Protein AF-A0A6P1IC47-F1 (afdb_monomer_lite)

Sequence (72 aa):
MTYGFDPLGPSMANDIPVDAAVLLRSVAPDLTDDERLDILRRTAISAGSPLDRADSDGGWVRIDLVAASAAA

Secondary structure (DSSP, 8-state):
--TTPPP--S----PPPGGGGGGGTTT-TTS-HHHHHHHHHHTSPPS--TT---STTTTGGG--HHHHHHH-

Radius of gyration: 12.47 Å; chains: 1; bounding box: 29×19×34 Å

pLDDT: mean 89.49, std 9.65, range [61.84, 98.56]

Structure (mmCIF, N/CA/C/O backbone):
data_AF-A0A6P1IC47-F1
#
_entry.id   AF-A0A6P1IC47-F1
#
loop_
_atom_site.group_PDB
_atom_site.id
_atom_site.type_symbol
_atom_site.label_atom_id
_atom_site.label_alt_id
_atom_site.label_comp_id
_atom_site.label_asym_id
_atom_site.label_entity_id
_atom_site.label_seq_id
_atom_site.pdbx_PDB_ins_code
_atom_site.Cartn_x
_atom_site.Cartn_y
_atom_site.Cartn_z
_atom_site.occupancy
_atom_site.B_iso_or_equiv
_atom_site.auth_seq_id
_atom_site.auth_comp_id
_atom_site.auth_asym_id
_atom_site.auth_atom_id
_atom_site.pdbx_PDB_model_num
ATOM 1 N N . MET A 1 1 ? -1.528 -5.010 -11.023 1.00 70.00 1 MET A N 1
ATOM 2 C CA . MET A 1 1 ? -1.583 -5.990 -12.131 1.00 70.00 1 MET A CA 1
ATOM 3 C C . MET A 1 1 ? -0.371 -5.810 -13.038 1.00 70.00 1 MET A C 1
ATOM 5 O O . MET A 1 1 ? 0.072 -4.679 -13.189 1.00 70.00 1 MET A O 1
ATOM 9 N N . THR A 1 2 ? 0.148 -6.882 -13.643 1.00 77.75 2 THR A N 1
ATOM 10 C CA . THR A 1 2 ? 1.293 -6.834 -14.582 1.00 77.75 2 THR A CA 1
ATOM 11 C C . THR A 1 2 ? 0.880 -6.901 -16.055 1.00 77.75 2 THR A C 1
ATOM 13 O O . THR A 1 2 ? 1.730 -6.764 -16.922 1.00 77.75 2 THR A O 1
ATOM 16 N N . TYR A 1 3 ? -0.410 -7.110 -16.351 1.00 82.06 3 TYR A N 1
ATOM 17 C CA . TYR A 1 3 ? -0.977 -7.200 -17.710 1.00 82.06 3 TYR A CA 1
ATOM 18 C C . TYR A 1 3 ? -0.28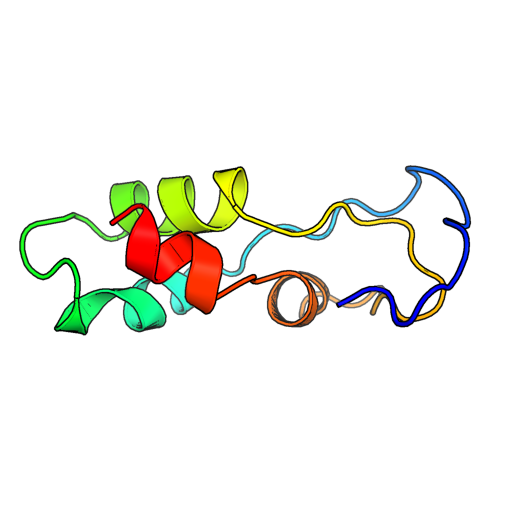3 -8.215 -18.641 1.00 82.06 3 TYR A C 1
ATOM 20 O O . TYR A 1 3 ? -0.389 -8.110 -19.858 1.00 82.06 3 TYR A O 1
ATOM 28 N N . GLY A 1 4 ? 0.405 -9.209 -18.070 1.00 83.81 4 GLY A N 1
ATOM 29 C CA . GLY A 1 4 ? 1.149 -10.217 -18.827 1.00 83.81 4 GLY A CA 1
ATOM 30 C C . GLY A 1 4 ? 2.521 -9.760 -19.333 1.00 83.81 4 GLY A C 1
ATOM 31 O O . GLY A 1 4 ? 3.119 -10.475 -20.127 1.00 83.81 4 GLY A O 1
ATOM 32 N N . PHE A 1 5 ? 3.025 -8.601 -18.896 1.00 83.94 5 PHE A N 1
ATOM 33 C CA . PHE A 1 5 ? 4.379 -8.157 -19.221 1.00 83.94 5 PHE A CA 1
ATOM 34 C C . PHE A 1 5 ? 5.439 -8.886 -18.388 1.00 83.94 5 PHE A C 1
ATOM 36 O O . PHE A 1 5 ? 5.267 -9.068 -17.179 1.00 83.94 5 PHE A O 1
ATOM 43 N N . ASP A 1 6 ? 6.556 -9.229 -19.032 1.00 83.88 6 ASP A N 1
ATOM 44 C CA . ASP A 1 6 ? 7.731 -9.775 -18.355 1.00 83.88 6 ASP A CA 1
ATOM 45 C C . ASP A 1 6 ? 8.443 -8.697 -17.516 1.00 83.88 6 ASP A C 1
ATOM 47 O O . ASP A 1 6 ? 8.520 -7.537 -17.939 1.00 83.88 6 ASP A O 1
ATOM 51 N N . PRO A 1 7 ? 8.997 -9.050 -16.342 1.00 81.06 7 PRO A N 1
ATOM 52 C CA . PRO A 1 7 ? 9.764 -8.114 -15.532 1.00 81.06 7 PRO A CA 1
ATOM 53 C C . PRO A 1 7 ? 11.052 -7.650 -16.228 1.00 81.06 7 PRO A C 1
ATOM 55 O O . PRO A 1 7 ? 11.796 -8.448 -16.795 1.00 81.06 7 PRO A O 1
ATOM 58 N N . LEU A 1 8 ? 11.368 -6.362 -16.096 1.00 79.25 8 LEU A N 1
ATOM 59 C CA . LEU A 1 8 ? 12.634 -5.753 -16.511 1.00 79.25 8 LEU A CA 1
ATOM 60 C C . LEU A 1 8 ? 13.799 -6.087 -15.556 1.00 79.25 8 LEU A C 1
ATOM 62 O O . LEU A 1 8 ? 14.959 -5.905 -15.922 1.00 79.25 8 LEU A O 1
ATOM 66 N N . GLY A 1 9 ? 13.503 -6.579 -14.347 1.00 67.44 9 GLY A N 1
ATOM 67 C CA . GLY A 1 9 ? 14.477 -6.960 -13.315 1.00 67.44 9 GLY A CA 1
ATOM 68 C C . GLY A 1 9 ? 14.217 -6.286 -11.956 1.00 67.44 9 GLY A C 1
ATOM 69 O O . GLY A 1 9 ? 13.422 -5.352 -11.875 1.00 67.44 9 GLY A O 1
ATOM 70 N N . PRO A 1 10 ? 14.881 -6.728 -10.869 1.00 65.19 10 PRO A N 1
ATOM 71 C CA . PRO A 1 10 ? 14.602 -6.298 -9.488 1.00 65.19 10 PRO A CA 1
ATOM 72 C C . PRO A 1 10 ? 15.125 -4.889 -9.138 1.00 65.19 10 PRO A C 1
ATOM 74 O O . PRO A 1 10 ? 15.289 -4.562 -7.967 1.00 65.19 10 PRO A O 1
ATOM 77 N N . SER A 1 11 ? 15.433 -4.048 -10.128 1.00 61.84 11 SER A N 1
ATOM 78 C CA . SER A 1 11 ? 16.103 -2.756 -9.923 1.00 61.84 11 SER A CA 1
ATOM 79 C C . SER A 1 11 ? 15.202 -1.649 -9.366 1.00 61.84 11 SER A C 1
ATOM 81 O O . SER A 1 11 ? 15.692 -0.551 -9.112 1.00 61.84 11 SER A O 1
ATOM 83 N N . MET A 1 12 ? 13.911 -1.916 -9.153 1.00 65.25 12 MET A N 1
ATOM 84 C CA . MET A 1 12 ? 12.969 -0.947 -8.596 1.00 65.25 12 MET A CA 1
ATOM 85 C C . MET A 1 12 ? 12.460 -1.435 -7.245 1.00 65.25 12 MET A C 1
ATOM 87 O O . MET A 1 12 ? 11.789 -2.458 -7.152 1.00 65.25 12 MET A O 1
ATOM 91 N N . ALA A 1 13 ? 12.789 -0.694 -6.192 1.00 65.94 13 ALA A N 1
ATOM 92 C CA . ALA A 1 13 ? 12.175 -0.850 -4.884 1.00 65.94 13 ALA A CA 1
ATOM 93 C C . ALA A 1 13 ? 11.079 0.215 -4.757 1.00 65.94 13 ALA A C 1
ATOM 95 O O . ALA A 1 13 ? 11.361 1.361 -4.417 1.00 65.94 13 ALA A O 1
ATOM 96 N N . ASN A 1 14 ? 9.839 -0.160 -5.070 1.00 76.69 14 ASN A N 1
ATOM 97 C CA . ASN A 1 14 ? 8.677 0.694 -4.839 1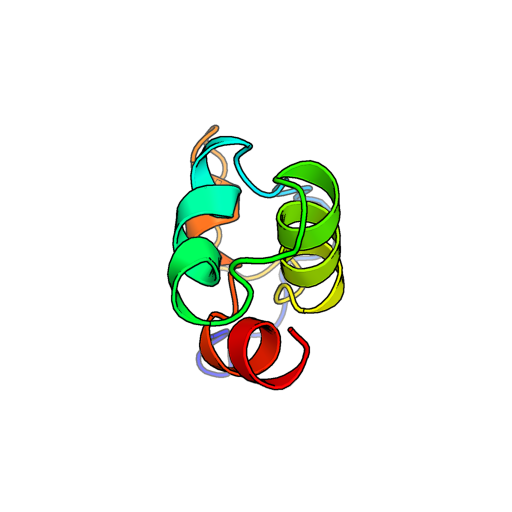.00 76.69 14 ASN A CA 1
ATOM 98 C C . ASN A 1 14 ? 8.125 0.370 -3.449 1.00 76.69 14 ASN A C 1
ATOM 100 O O . ASN A 1 14 ? 7.541 -0.696 -3.259 1.00 76.69 14 ASN A O 1
ATOM 104 N N . ASP A 1 15 ? 8.341 1.263 -2.485 1.00 87.38 15 ASP A N 1
ATOM 105 C CA . ASP A 1 15 ? 7.826 1.092 -1.123 1.00 87.38 15 ASP A CA 1
ATOM 106 C C . ASP A 1 15 ? 6.368 1.552 -1.023 1.00 87.38 15 ASP A C 1
ATOM 108 O O . ASP A 1 15 ? 5.949 2.483 -1.714 1.00 87.38 15 ASP A O 1
ATOM 112 N N . ILE A 1 16 ? 5.591 0.898 -0.161 1.00 93.00 16 ILE A N 1
ATOM 113 C CA . ILE A 1 16 ? 4.191 1.254 0.068 1.00 93.00 16 ILE A CA 1
ATOM 114 C C . ILE A 1 16 ? 4.130 2.607 0.794 1.00 93.00 16 ILE A C 1
ATOM 116 O O . ILE A 1 16 ? 4.727 2.744 1.864 1.00 93.00 16 ILE A O 1
ATOM 120 N N . PRO A 1 17 ? 3.391 3.600 0.263 1.00 94.25 17 PRO A N 1
ATOM 121 C CA . PRO A 1 17 ? 3.257 4.907 0.897 1.00 94.25 17 PRO A CA 1
ATOM 122 C C . PRO A 1 17 ? 2.628 4.784 2.284 1.00 94.25 17 PRO A C 1
ATOM 124 O O . PRO A 1 17 ? 1.653 4.055 2.455 1.00 94.25 17 PRO A O 1
ATOM 127 N N . VAL A 1 18 ? 3.136 5.533 3.264 1.00 95.06 18 VAL A N 1
ATOM 128 C CA . VAL A 1 18 ? 2.620 5.503 4.647 1.00 95.06 18 VAL A CA 1
ATOM 129 C C . VAL A 1 18 ? 1.126 5.846 4.720 1.00 95.06 18 VAL A C 1
ATOM 131 O O . VAL A 1 18 ? 0.373 5.214 5.457 1.00 95.06 18 VAL A O 1
ATOM 134 N N . ASP A 1 19 ? 0.667 6.763 3.866 1.00 96.56 19 ASP A N 1
ATOM 135 C CA . ASP A 1 19 ? -0.737 7.178 3.798 1.00 96.56 19 ASP A CA 1
ATOM 136 C C . ASP A 1 19 ? -1.669 6.063 3.287 1.00 96.56 19 ASP A C 1
ATOM 138 O O . ASP A 1 19 ? -2.887 6.144 3.456 1.00 96.56 19 ASP A O 1
ATOM 142 N N . ALA A 1 20 ? -1.130 4.992 2.690 1.00 97.56 20 ALA A N 1
ATOM 143 C CA . ALA A 1 20 ? -1.921 3.877 2.174 1.00 97.56 20 ALA A CA 1
ATOM 144 C C . ALA A 1 20 ? -2.607 3.060 3.280 1.00 97.56 20 ALA A C 1
ATOM 146 O O . ALA A 1 20 ? -3.578 2.361 2.987 1.00 97.56 20 ALA A O 1
ATOM 147 N N . ALA A 1 21 ? -2.178 3.189 4.544 1.00 97.81 21 ALA A N 1
ATOM 148 C CA . ALA A 1 21 ? -2.830 2.552 5.693 1.00 97.81 21 ALA A CA 1
ATOM 149 C C . ALA A 1 21 ? -4.348 2.812 5.726 1.00 97.81 21 ALA A C 1
ATOM 151 O O . ALA A 1 21 ? -5.134 1.932 6.086 1.00 97.81 21 ALA A O 1
ATOM 152 N N . VAL A 1 22 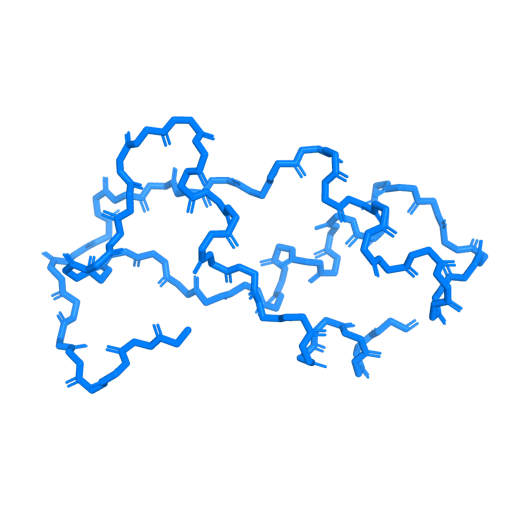? -4.778 4.000 5.279 1.00 98.06 22 VAL A N 1
ATOM 153 C CA . VAL A 1 22 ? -6.190 4.404 5.258 1.00 98.06 22 VAL A CA 1
ATOM 154 C C . VAL A 1 22 ? -7.066 3.494 4.391 1.00 98.06 22 VAL A C 1
ATOM 156 O O . VAL A 1 22 ? -8.258 3.358 4.670 1.00 98.06 22 VAL A O 1
ATOM 159 N N . LEU A 1 23 ? -6.494 2.840 3.373 1.00 98.00 23 LEU A N 1
ATOM 160 C CA . LEU A 1 23 ? -7.233 1.981 2.445 1.00 98.00 23 LEU A CA 1
ATOM 161 C C . LEU A 1 23 ? -7.858 0.765 3.138 1.00 98.00 23 LEU A C 1
ATOM 163 O O . LEU A 1 23 ? -8.916 0.310 2.711 1.00 98.00 23 LEU A O 1
ATOM 167 N N . LEU A 1 24 ? -7.238 0.265 4.214 1.00 98.31 24 LEU A N 1
ATOM 168 C CA . LEU A 1 24 ? -7.735 -0.892 4.970 1.00 98.31 24 LEU A CA 1
ATOM 169 C C . LEU A 1 24 ? -8.560 -0.505 6.205 1.00 98.31 24 LEU A C 1
ATOM 171 O O . LEU A 1 24 ? -9.029 -1.374 6.937 1.00 98.31 24 LEU A O 1
ATOM 175 N N . ARG A 1 25 ? -8.780 0.791 6.452 1.00 98.00 25 ARG A N 1
ATOM 176 C CA . ARG A 1 25 ? -9.406 1.261 7.696 1.00 98.00 25 ARG A CA 1
ATOM 177 C C . ARG A 1 25 ? -10.835 0.754 7.907 1.00 98.00 25 ARG A C 1
ATOM 179 O O . ARG A 1 25 ? -11.233 0.544 9.047 1.00 98.00 25 ARG A O 1
ATOM 186 N N . SER A 1 26 ? -11.616 0.587 6.841 1.00 97.38 26 SER A N 1
ATOM 187 C CA . SER A 1 26 ? -12.999 0.101 6.942 1.00 97.38 26 SER A CA 1
ATOM 188 C C . SER A 1 26 ? -13.102 -1.414 7.117 1.00 97.38 26 SER A C 1
ATOM 190 O O . SER A 1 26 ? -14.069 -1.874 7.715 1.00 97.38 26 SER A O 1
ATOM 192 N N . VAL A 1 27 ? -12.134 -2.175 6.596 1.00 97.06 27 VAL A N 1
ATOM 193 C CA . VAL A 1 27 ? -12.133 -3.648 6.630 1.00 97.06 27 VAL A CA 1
ATOM 194 C C . VAL A 1 27 ? -11.420 -4.198 7.861 1.00 97.06 27 VAL A C 1
ATOM 196 O O . VAL A 1 27 ? -11.862 -5.197 8.413 1.00 97.06 27 VAL A O 1
ATOM 199 N N . ALA A 1 28 ? -10.396 -3.496 8.348 1.00 97.44 28 ALA A N 1
ATOM 200 C CA . ALA A 1 28 ? -9.637 -3.855 9.538 1.00 97.44 28 ALA A CA 1
ATOM 201 C C . ALA A 1 28 ? -9.563 -2.667 10.516 1.00 97.44 28 ALA A C 1
ATOM 203 O O . ALA A 1 28 ? -8.500 -2.052 10.682 1.00 97.44 28 ALA A O 1
ATOM 204 N N . PRO A 1 29 ? -10.695 -2.280 11.138 1.00 97.88 29 PRO A N 1
ATOM 205 C CA . PRO A 1 29 ? -10.779 -1.093 11.991 1.00 97.88 29 PRO A CA 1
ATOM 206 C C . PRO A 1 29 ? -9.926 -1.195 13.262 1.00 97.88 29 PRO A C 1
ATOM 208 O O . PRO A 1 29 ? -9.438 -0.167 13.729 1.00 97.88 29 PRO A O 1
ATOM 211 N N . ASP A 1 30 ? -9.704 -2.411 13.765 1.00 98.12 30 ASP A N 1
ATOM 212 C CA . ASP A 1 30 ? -8.987 -2.670 15.020 1.00 98.12 30 ASP A CA 1
ATOM 213 C C . ASP A 1 30 ? -7.458 -2.709 14.860 1.00 98.12 30 ASP A C 1
ATOM 215 O O . ASP A 1 30 ? -6.737 -2.674 15.856 1.00 98.12 30 ASP A O 1
ATOM 219 N N . LEU A 1 31 ? -6.957 -2.750 13.620 1.00 98.25 31 LEU A N 1
ATOM 220 C CA . LEU A 1 31 ? -5.525 -2.723 13.332 1.00 98.25 31 LEU A CA 1
ATOM 221 C C . LEU A 1 31 ? -4.961 -1.301 13.379 1.00 98.25 31 LEU A C 1
ATOM 223 O O . LEU A 1 31 ? -5.595 -0.332 12.938 1.00 98.25 31 LEU A O 1
ATOM 227 N N . THR A 1 32 ? -3.728 -1.196 13.863 1.00 98.44 32 THR A N 1
ATOM 228 C CA . THR A 1 32 ? -2.902 0.009 13.759 1.00 98.44 32 THR A CA 1
ATOM 229 C C . THR A 1 32 ? -2.513 0.284 12.306 1.00 98.44 32 THR A C 1
ATOM 231 O O . THR A 1 32 ? -2.565 -0.595 11.442 1.00 98.44 32 THR A O 1
ATOM 234 N N . ASP A 1 33 ? -2.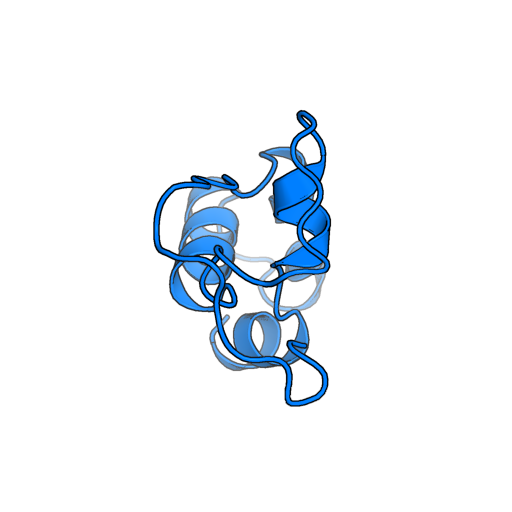095 1.515 12.013 1.00 98.31 33 ASP A N 1
ATOM 235 C CA . ASP A 1 33 ? -1.651 1.867 10.662 1.00 98.31 33 ASP A CA 1
ATOM 236 C C . ASP A 1 33 ? -0.405 1.069 10.240 1.00 98.31 33 ASP A C 1
ATOM 238 O O . ASP A 1 33 ? -0.310 0.666 9.081 1.00 98.31 33 ASP A O 1
ATOM 242 N N . ASP A 1 34 ? 0.491 0.744 11.177 1.00 98.25 34 ASP A N 1
ATOM 243 C CA . ASP A 1 34 ? 1.668 -0.092 10.911 1.00 98.25 34 ASP A CA 1
ATOM 244 C C . ASP A 1 34 ? 1.285 -1.527 10.523 1.00 98.25 34 ASP A C 1
ATOM 246 O O . ASP A 1 34 ? 1.843 -2.076 9.570 1.00 98.25 34 ASP A O 1
ATOM 250 N N . GLU A 1 35 ? 0.302 -2.121 11.203 1.00 98.44 35 GLU A N 1
ATOM 251 C CA . GLU A 1 35 ? -0.214 -3.456 10.868 1.00 98.44 35 GLU A CA 1
ATOM 252 C C . GLU A 1 35 ? -0.906 -3.461 9.498 1.00 98.44 35 GLU A C 1
ATOM 254 O O . GLU A 1 35 ? -0.689 -4.367 8.691 1.00 98.44 35 GLU A O 1
ATOM 259 N N . ARG A 1 36 ? -1.678 -2.414 9.176 1.00 98.56 36 ARG A N 1
ATOM 260 C CA . ARG A 1 36 ? -2.290 -2.262 7.843 1.00 98.56 36 ARG A CA 1
ATOM 261 C C . ARG A 1 36 ? -1.236 -2.107 6.748 1.00 98.56 36 ARG A C 1
ATOM 263 O O . ARG A 1 36 ? -1.367 -2.710 5.683 1.00 98.56 36 ARG A O 1
ATOM 270 N N . LEU A 1 37 ? -0.185 -1.324 6.991 1.00 97.94 37 LEU A N 1
ATOM 271 C CA . LEU A 1 37 ? 0.921 -1.163 6.043 1.00 97.94 37 LEU A CA 1
ATOM 272 C C . LEU A 1 37 ? 1.697 -2.463 5.846 1.00 97.94 37 LEU 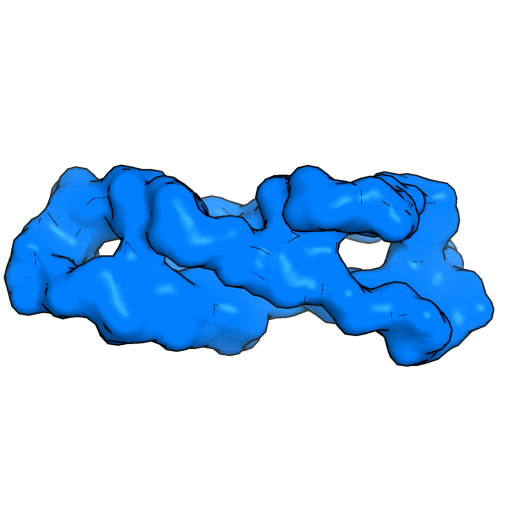A C 1
ATOM 274 O O . LEU A 1 37 ? 2.115 -2.765 4.731 1.00 97.94 37 LEU A O 1
ATOM 278 N N . ASP A 1 38 ? 1.892 -3.240 6.903 1.00 97.62 38 ASP A N 1
ATOM 279 C CA . ASP A 1 38 ? 2.539 -4.543 6.823 1.00 97.62 38 ASP A CA 1
ATOM 280 C C . ASP A 1 38 ? 1.728 -5.539 5.974 1.00 97.62 38 ASP A C 1
ATOM 282 O O . ASP A 1 38 ? 2.305 -6.191 5.098 1.00 97.62 38 ASP A O 1
ATOM 286 N N . ILE A 1 39 ? 0.397 -5.570 6.117 1.00 97.81 39 ILE A N 1
ATOM 287 C CA . ILE A 1 39 ? -0.482 -6.335 5.214 1.00 97.81 39 ILE A CA 1
ATOM 288 C C . ILE A 1 39 ? -0.291 -5.871 3.766 1.00 97.81 39 ILE A C 1
ATOM 290 O O . ILE A 1 39 ? 0.014 -6.691 2.900 1.00 97.81 39 ILE A O 1
ATOM 294 N N . LEU A 1 40 ? -0.384 -4.560 3.509 1.00 97.25 40 LEU A N 1
ATOM 295 C CA . LEU A 1 40 ? -0.222 -3.995 2.163 1.00 97.25 40 LEU A CA 1
ATOM 296 C C . LEU A 1 40 ? 1.133 -4.348 1.534 1.00 97.25 40 LEU A C 1
ATOM 298 O O . LEU A 1 40 ? 1.184 -4.659 0.346 1.00 97.25 40 LEU A O 1
ATOM 302 N N . ARG A 1 41 ? 2.227 -4.328 2.308 1.00 95.12 41 ARG A N 1
ATOM 303 C CA . ARG A 1 41 ? 3.571 -4.698 1.829 1.00 95.12 41 ARG A CA 1
ATOM 304 C C . ARG A 1 41 ? 3.668 -6.180 1.481 1.00 95.12 41 ARG A C 1
ATOM 306 O O . ARG A 1 41 ? 4.258 -6.522 0.460 1.00 95.12 41 ARG A O 1
ATOM 313 N N . ARG A 1 42 ? 3.095 -7.060 2.306 1.00 95.62 42 ARG A N 1
ATOM 314 C CA . ARG A 1 42 ? 3.145 -8.519 2.099 1.00 95.62 42 ARG A CA 1
ATOM 315 C C . ARG A 1 42 ? 2.299 -8.976 0.916 1.00 95.62 42 ARG A C 1
ATOM 317 O O . ARG A 1 42 ? 2.642 -9.973 0.286 1.00 95.62 42 ARG A O 1
ATOM 324 N N . THR A 1 43 ? 1.213 -8.266 0.619 1.00 96.00 43 THR A N 1
ATOM 325 C CA . THR A 1 43 ? 0.323 -8.575 -0.510 1.00 96.00 43 THR A CA 1
ATOM 326 C C . THR A 1 43 ? 0.634 -7.762 -1.766 1.00 96.00 43 THR A C 1
ATOM 328 O O . THR A 1 43 ? -0.044 -7.929 -2.778 1.00 96.00 43 THR A O 1
ATOM 331 N N . ALA A 1 44 ? 1.625 -6.869 -1.723 1.00 92.62 44 ALA A N 1
ATOM 332 C CA . ALA A 1 44 ? 1.995 -6.047 -2.863 1.00 92.62 44 ALA A CA 1
ATOM 333 C C . ALA A 1 44 ? 2.485 -6.901 -4.035 1.00 92.62 44 ALA A C 1
ATOM 335 O O . ALA A 1 44 ? 3.187 -7.904 -3.881 1.00 92.62 44 ALA A O 1
ATOM 336 N N . ILE A 1 45 ? 2.163 -6.450 -5.241 1.00 89.69 45 ILE A N 1
ATOM 337 C CA . IL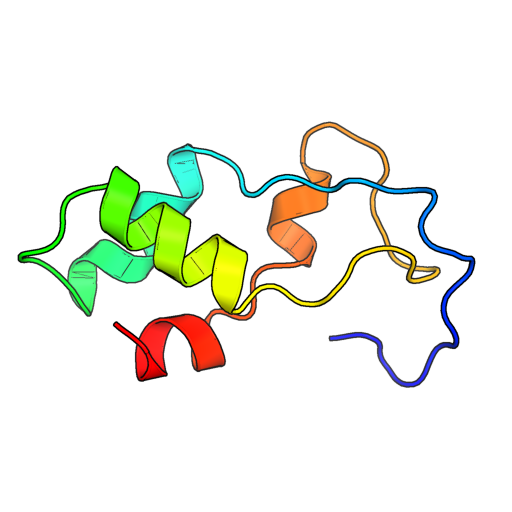E A 1 45 ? 2.720 -7.033 -6.456 1.00 89.69 45 ILE A CA 1
ATOM 338 C C . ILE A 1 45 ? 4.196 -6.652 -6.530 1.00 89.69 45 ILE A C 1
ATOM 340 O O . ILE A 1 45 ? 4.548 -5.484 -6.354 1.00 89.69 45 ILE A O 1
ATOM 344 N N . SER A 1 46 ? 5.052 -7.627 -6.839 1.00 85.88 46 SER A N 1
ATOM 345 C CA . SER A 1 46 ? 6.486 -7.396 -7.003 1.00 85.88 46 SER A CA 1
ATOM 346 C C . SER A 1 46 ? 6.761 -6.293 -8.028 1.00 85.88 46 SER A C 1
ATOM 348 O O . SER A 1 46 ? 6.166 -6.256 -9.107 1.00 85.88 46 SER A O 1
ATOM 350 N N . ALA A 1 47 ? 7.677 -5.396 -7.675 1.00 83.00 47 ALA A N 1
ATOM 351 C CA . ALA A 1 47 ? 8.200 -4.390 -8.585 1.00 83.00 47 ALA A CA 1
ATOM 352 C C . ALA A 1 47 ? 9.114 -5.019 -9.654 1.00 83.00 47 ALA A C 1
ATOM 354 O O . ALA A 1 47 ? 9.464 -6.201 -9.595 1.00 83.00 47 ALA A O 1
ATOM 355 N N . GLY A 1 48 ? 9.490 -4.210 -10.638 1.00 82.44 48 GLY A N 1
ATOM 356 C CA . GLY A 1 48 ? 10.258 -4.621 -11.805 1.00 82.44 48 GLY A CA 1
ATOM 357 C C . GLY A 1 48 ? 9.418 -4.794 -13.068 1.00 82.44 48 GLY A C 1
ATOM 358 O O . GLY A 1 48 ? 9.935 -5.346 -14.030 1.00 82.44 48 GLY A O 1
ATOM 359 N N . SER A 1 49 ? 8.155 -4.357 -13.112 1.00 83.38 49 SER A N 1
ATOM 360 C CA . SER A 1 49 ? 7.349 -4.408 -14.343 1.00 83.38 49 SER A CA 1
ATOM 361 C C . SER A 1 49 ? 7.628 -3.196 -15.255 1.00 83.38 49 SER A C 1
ATOM 363 O O . SER A 1 49 ? 7.975 -2.117 -14.770 1.00 83.38 49 SER A O 1
ATOM 365 N N . PRO A 1 50 ? 7.464 -3.319 -16.590 1.00 82.69 50 PRO A N 1
ATOM 366 C CA . PRO A 1 50 ? 7.629 -2.201 -17.524 1.00 82.69 50 PRO A CA 1
ATOM 367 C C . PRO A 1 50 ? 6.706 -1.002 -17.275 1.00 82.69 50 PRO A C 1
ATOM 369 O O . PRO A 1 50 ? 6.956 0.081 -17.794 1.00 82.69 50 PRO A O 1
ATOM 372 N N . LEU A 1 51 ? 5.628 -1.196 -16.511 1.00 82.12 51 LEU A N 1
ATOM 373 C CA . LEU A 1 51 ? 4.650 -0.156 -16.172 1.00 82.12 51 LEU A CA 1
ATOM 374 C C . LEU A 1 51 ? 4.859 0.419 -14.767 1.00 82.12 51 LEU A C 1
ATOM 376 O O . LEU A 1 51 ? 3.960 1.041 -14.193 1.00 82.12 51 LEU A O 1
ATOM 380 N N . ASP A 1 52 ? 6.017 0.164 -14.176 1.00 82.69 52 ASP A N 1
ATOM 381 C CA . ASP A 1 52 ? 6.374 0.719 -12.885 1.00 82.69 52 ASP A CA 1
ATOM 382 C C . ASP A 1 52 ? 6.636 2.214 -13.010 1.00 82.69 52 ASP A C 1
ATOM 384 O O . ASP A 1 52 ? 7.305 2.683 -13.930 1.00 82.69 52 ASP A O 1
ATOM 388 N N . ARG A 1 53 ? 6.098 2.974 -12.055 1.00 84.38 53 ARG A N 1
ATOM 389 C CA . ARG A 1 53 ? 6.521 4.357 -11.861 1.00 84.38 53 ARG A CA 1
ATOM 390 C C . ARG A 1 53 ? 7.779 4.345 -11.005 1.00 84.38 53 ARG A C 1
ATOM 392 O O . ARG A 1 53 ? 7.812 3.656 -9.988 1.00 84.38 53 ARG A O 1
ATOM 399 N N . ALA A 1 54 ? 8.776 5.112 -11.435 1.00 79.75 54 ALA A N 1
ATOM 400 C CA . ALA A 1 54 ? 10.063 5.266 -10.758 1.00 79.75 54 ALA A CA 1
ATOM 401 C C . ALA A 1 54 ? 10.125 6.514 -9.852 1.00 79.75 54 ALA A C 1
ATOM 403 O O . ALA A 1 54 ? 11.186 6.856 -9.338 1.00 79.75 54 ALA A O 1
ATOM 404 N N . ASP A 1 55 ? 9.011 7.230 -9.701 1.00 84.25 55 ASP A N 1
ATOM 405 C CA . ASP A 1 55 ? 8.887 8.360 -8.781 1.00 84.25 55 ASP A CA 1
ATOM 406 C C . ASP A 1 55 ? 8.482 7.897 -7.371 1.00 84.25 55 ASP A C 1
ATOM 408 O O . ASP A 1 55 ? 8.242 6.714 -7.121 1.00 84.25 55 ASP A O 1
ATOM 412 N N . SER A 1 56 ? 8.399 8.846 -6.435 1.00 81.50 56 SER A N 1
ATOM 413 C CA . SER A 1 56 ? 8.021 8.591 -5.039 1.00 81.50 56 SER A CA 1
ATOM 414 C C . SER A 1 56 ? 6.630 7.973 -4.872 1.00 81.50 56 SER A C 1
ATOM 416 O O . SER A 1 56 ? 6.345 7.404 -3.823 1.00 81.50 56 SER A O 1
ATOM 418 N N . ASP A 1 57 ? 5.779 8.051 -5.897 1.00 85.31 57 ASP A N 1
ATOM 419 C CA . ASP A 1 57 ? 4.415 7.525 -5.873 1.00 85.31 57 ASP A CA 1
ATOM 420 C C . ASP A 1 57 ? 4.330 6.101 -6.447 1.00 85.31 57 ASP A C 1
ATOM 422 O O . ASP A 1 57 ? 3.246 5.511 -6.516 1.00 85.31 57 ASP A O 1
ATOM 426 N N . GLY A 1 58 ? 5.461 5.509 -6.844 1.00 88.38 58 GLY A N 1
ATOM 427 C CA . GLY A 1 58 ? 5.513 4.191 -7.470 1.00 88.38 58 GLY A CA 1
ATOM 428 C C . GLY A 1 58 ? 4.949 3.046 -6.629 1.00 88.38 58 GLY A C 1
ATOM 429 O O . GLY A 1 58 ? 4.511 2.039 -7.190 1.00 88.38 58 GLY A O 1
ATOM 430 N N . GLY A 1 59 ? 4.899 3.185 -5.305 1.00 90.50 59 GLY A N 1
ATOM 431 C CA . GLY A 1 59 ? 4.275 2.198 -4.423 1.00 90.50 59 GLY A CA 1
ATOM 432 C C . GLY A 1 59 ? 2.766 2.062 -4.607 1.00 90.50 59 GLY A C 1
ATOM 433 O O . GLY A 1 59 ? 2.235 0.954 -4.522 1.00 90.50 59 GLY A O 1
ATOM 434 N N . TRP A 1 60 ? 2.066 3.152 -4.946 1.00 92.69 60 TRP A N 1
ATOM 435 C CA . TRP A 1 60 ? 0.606 3.138 -5.114 1.00 92.69 60 TRP A CA 1
ATOM 436 C C . TRP A 1 60 ? 0.157 2.157 -6.196 1.00 92.69 60 TRP A C 1
ATOM 438 O O . TRP A 1 60 ? -0.839 1.456 -6.040 1.00 92.69 60 TRP A O 1
ATOM 448 N N . VAL A 1 61 ? 0.918 2.059 -7.287 1.00 90.44 61 VAL A N 1
ATOM 449 C CA . VAL A 1 61 ? 0.586 1.186 -8.422 1.00 90.44 61 VAL A CA 1
ATOM 450 C C . VAL A 1 61 ? 0.922 -0.293 -8.173 1.00 90.44 61 VAL A C 1
ATOM 452 O O . VAL A 1 61 ? 0.671 -1.136 -9.046 1.00 90.44 61 VAL A O 1
ATOM 455 N N . ARG A 1 62 ? 1.497 -0.626 -7.007 1.00 90.44 62 ARG A N 1
ATOM 456 C CA . ARG A 1 62 ? 1.833 -1.997 -6.576 1.00 90.44 62 ARG A CA 1
ATOM 457 C C . ARG A 1 62 ? 0.863 -2.593 -5.568 1.00 90.44 62 ARG A C 1
ATOM 459 O O . ARG A 1 62 ? 0.877 -3.810 -5.392 1.00 90.44 62 ARG A O 1
ATOM 466 N N . ILE A 1 63 ? -0.002 -1.778 -4.973 1.00 93.88 63 ILE A N 1
ATOM 467 C CA . ILE A 1 63 ? -1.001 -2.243 -4.013 1.00 93.88 63 ILE A CA 1
ATOM 468 C C . ILE A 1 63 ? -1.989 -3.187 -4.707 1.00 93.88 63 ILE A C 1
ATOM 470 O O . ILE A 1 63 ? -2.698 -2.798 -5.638 1.00 93.88 63 ILE A O 1
ATOM 474 N N . ASP A 1 64 ? -2.060 -4.425 -4.221 1.00 94.50 64 ASP A N 1
ATOM 475 C CA . ASP A 1 64 ? -3.175 -5.326 -4.496 1.00 94.50 64 ASP A CA 1
ATOM 476 C C . ASP A 1 64 ? -4.209 -5.174 -3.378 1.00 94.50 64 ASP A C 1
ATOM 478 O O . ASP A 1 64 ? -4.131 -5.821 -2.333 1.00 94.50 64 ASP A O 1
ATOM 482 N N . LEU A 1 65 ? -5.159 -4.255 -3.577 1.00 96.06 65 LEU A N 1
ATOM 483 C CA . LEU A 1 65 ? -6.152 -3.933 -2.552 1.00 96.06 65 LEU A CA 1
ATOM 484 C C . LEU A 1 65 ? -7.108 -5.103 -2.290 1.00 96.06 65 LEU A C 1
ATOM 486 O O . LEU A 1 65 ? -7.604 -5.240 -1.174 1.00 96.06 65 LEU A O 1
ATOM 490 N N . VAL A 1 66 ? -7.357 -5.954 -3.289 1.00 96.25 66 VAL A N 1
ATOM 491 C CA . VAL A 1 66 ? -8.229 -7.125 -3.130 1.00 96.25 66 VAL A CA 1
ATOM 492 C C . VAL A 1 66 ? -7.536 -8.167 -2.260 1.00 96.25 66 VAL A C 1
ATOM 494 O O . VAL A 1 66 ? -8.129 -8.625 -1.285 1.00 96.25 66 VAL A O 1
ATOM 497 N N . ALA A 1 67 ? -6.275 -8.494 -2.560 1.00 97.25 67 ALA A N 1
ATOM 498 C CA . ALA A 1 67 ? -5.488 -9.416 -1.746 1.00 97.25 67 ALA A CA 1
ATOM 499 C C . ALA A 1 67 ? -5.272 -8.879 -0.323 1.00 97.25 67 ALA A C 1
ATOM 501 O O . ALA A 1 67 ? -5.430 -9.628 0.639 1.00 97.25 67 ALA A O 1
ATOM 502 N N . ALA A 1 68 ? -4.983 -7.582 -0.182 1.00 97.81 68 ALA A N 1
ATOM 503 C CA . ALA A 1 68 ? -4.825 -6.937 1.118 1.00 97.81 68 ALA A CA 1
ATOM 504 C C . ALA A 1 68 ? -6.115 -7.001 1.946 1.00 97.81 68 ALA A C 1
ATOM 506 O O . ALA A 1 68 ? -6.078 -7.397 3.103 1.00 97.81 68 ALA A O 1
ATOM 507 N N . SER A 1 69 ? -7.265 -6.678 1.344 1.00 97.19 69 SER A N 1
ATOM 508 C CA . SER A 1 69 ? -8.560 -6.712 2.041 1.00 97.19 69 SER A CA 1
ATOM 509 C C . SER A 1 69 ? -8.979 -8.127 2.441 1.00 97.19 69 SER A C 1
ATOM 511 O O . SER A 1 69 ? -9.713 -8.286 3.406 1.00 97.19 69 SER A O 1
ATOM 513 N N . ALA A 1 70 ? -8.542 -9.152 1.706 1.00 97.38 70 ALA A N 1
ATOM 514 C CA . ALA A 1 70 ? -8.807 -10.549 2.048 1.00 97.38 70 ALA A CA 1
ATOM 515 C C . ALA A 1 70 ? -7.872 -11.097 3.145 1.00 97.38 70 ALA A C 1
ATOM 517 O O . ALA A 1 70 ? -8.182 -12.126 3.742 1.00 97.38 70 ALA A O 1
ATOM 518 N N . ALA A 1 71 ? -6.728 -10.447 3.374 1.00 96.56 71 ALA A N 1
ATOM 519 C CA . ALA A 1 71 ? -5.727 -10.832 4.369 1.00 96.56 71 ALA A CA 1
ATOM 520 C C . ALA A 1 71 ? -5.813 -10.025 5.679 1.00 96.56 71 ALA A C 1
ATOM 522 O O . ALA A 1 71 ? -5.089 -10.347 6.622 1.00 96.56 71 ALA A O 1
ATOM 523 N N . ALA A 1 72 ? -6.642 -8.979 5.705 1.00 90.50 72 ALA A N 1
ATOM 524 C CA . ALA A 1 72 ? -6.853 -8.073 6.832 1.00 90.50 72 ALA A CA 1
ATOM 525 C C . ALA A 1 72 ? -8.014 -8.534 7.720 1.00 90.50 72 ALA A C 1
ATOM 527 O O . ALA A 1 72 ? -7.889 -8.363 8.952 1.00 90.50 72 ALA A O 1
#

Foldseek 3Di:
DQVPADFQDQPADQAADLVCLVLCCVLCVPDDSVVLSVLQRVQWARDRHPPADRDNCRNVVRGPSVSSSVVD